Protein AF-A0A257W788-F1 (afdb_monomer_lite)

Foldseek 3Di:
DDQAAEDAQVLVCPVVVCVVVVPRAYEHAEAAQQFADAQDCDCDQVVLGDHLDQPDHPPSHHGQLVRVVVLVVDPSYPYYQYQDQEKDFDPCPPDDPPDGIHRRHCAYPVRHGGPVVLLCCQQVDPDFGWDKDDDPDDDDDPPDDDDDDDMDIRGNDQKDWDADPNRTPDMDGDDRSD

Radius of gyration: 18.51 Å; chains: 1; bounding box: 51×32×55 Å

Structure (mmCIF, N/CA/C/O backbone):
data_AF-A0A257W788-F1
#
_entry.id   AF-A0A257W788-F1
#
loop_
_atom_site.group_PDB
_atom_site.id
_atom_site.type_symbol
_atom_site.label_atom_id
_atom_site.label_alt_id
_atom_site.label_comp_id
_atom_site.label_asym_id
_atom_site.label_entity_id
_atom_site.label_seq_id
_atom_site.pdbx_PDB_ins_code
_atom_site.Cartn_x
_atom_site.Cartn_y
_atom_site.Cartn_z
_atom_site.occupancy
_atom_site.B_iso_or_equiv
_atom_site.auth_seq_id
_atom_site.auth_comp_id
_atom_site.auth_asym_id
_atom_site.auth_atom_id
_atom_site.pdbx_PDB_model_num
ATOM 1 N N . MET A 1 1 ? 24.859 -2.076 -22.526 1.00 72.81 1 MET A N 1
ATOM 2 C CA . MET A 1 1 ? 23.395 -2.015 -22.733 1.00 72.81 1 MET A CA 1
ATOM 3 C C . MET A 1 1 ? 22.733 -2.665 -21.527 1.00 72.81 1 MET A C 1
ATOM 5 O O . MET A 1 1 ? 23.202 -3.721 -21.124 1.00 72.81 1 MET A O 1
ATOM 9 N N . ILE A 1 2 ? 21.730 -2.031 -20.914 1.00 87.19 2 ILE A N 1
ATOM 10 C CA . ILE A 1 2 ? 21.008 -2.609 -19.768 1.00 87.19 2 ILE A CA 1
ATOM 11 C C . ILE A 1 2 ? 19.807 -3.399 -20.318 1.00 87.19 2 ILE A C 1
ATOM 13 O O . ILE A 1 2 ? 19.002 -2.802 -21.035 1.00 87.19 2 ILE A O 1
ATOM 17 N N . PRO A 1 3 ? 19.669 -4.705 -20.019 1.00 94.00 3 PRO A N 1
ATOM 18 C CA . PRO A 1 3 ? 18.635 -5.547 -20.626 1.00 94.00 3 PRO A CA 1
ATOM 19 C C . PRO A 1 3 ? 17.217 -5.219 -20.137 1.00 94.00 3 PRO A C 1
ATOM 21 O O . PRO A 1 3 ? 16.270 -5.355 -20.902 1.00 94.00 3 PRO A O 1
ATOM 24 N N . ILE A 1 4 ? 17.068 -4.760 -18.890 1.00 96.75 4 ILE A N 1
ATOM 25 C CA . ILE A 1 4 ? 15.782 -4.414 -18.268 1.00 96.75 4 ILE A CA 1
ATOM 26 C C . ILE A 1 4 ? 15.904 -3.033 -17.627 1.00 96.75 4 ILE A C 1
ATOM 28 O O . ILE A 1 4 ? 16.853 -2.770 -16.886 1.00 96.75 4 ILE A O 1
ATOM 32 N N . ARG A 1 5 ? 14.950 -2.139 -17.892 1.00 97.50 5 ARG A N 1
ATOM 33 C CA . ARG A 1 5 ? 14.929 -0.807 -17.287 1.00 97.50 5 ARG A CA 1
ATOM 34 C C . ARG A 1 5 ? 14.299 -0.858 -15.894 1.00 97.50 5 ARG A C 1
ATOM 36 O O . ARG A 1 5 ? 13.113 -1.142 -15.760 1.00 97.50 5 ARG A O 1
ATOM 43 N N . GLY A 1 6 ? 15.094 -0.534 -14.876 1.00 97.81 6 GLY A N 1
ATOM 44 C CA . GLY A 1 6 ? 14.626 -0.333 -13.504 1.00 97.81 6 GLY A CA 1
ATOM 45 C C . GLY A 1 6 ? 14.133 1.094 -13.249 1.00 97.81 6 GLY A C 1
ATOM 46 O O . GLY A 1 6 ? 14.738 2.052 -13.736 1.00 97.81 6 GLY A O 1
ATOM 47 N N . PHE A 1 7 ? 13.062 1.230 -12.470 1.00 98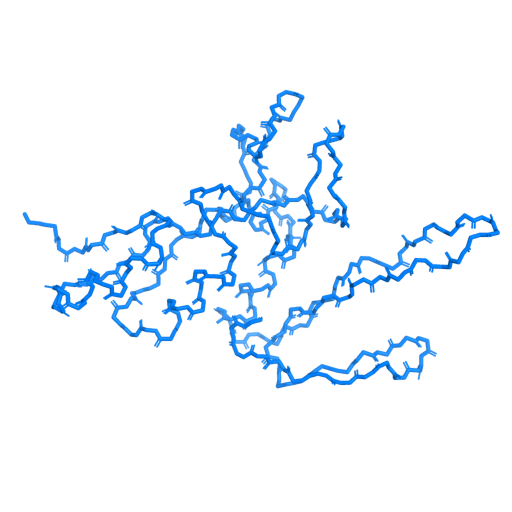.00 7 PHE A N 1
ATOM 48 C CA . PHE A 1 7 ? 12.566 2.501 -11.936 1.00 98.00 7 PHE A CA 1
ATOM 49 C C . PHE A 1 7 ? 12.541 2.437 -10.408 1.00 98.00 7 PHE A C 1
ATOM 51 O O . PHE A 1 7 ? 11.926 1.533 -9.848 1.00 98.00 7 PHE A O 1
ATOM 58 N N . ASN A 1 8 ? 13.148 3.420 -9.740 1.00 98.44 8 ASN A N 1
ATOM 59 C CA . ASN A 1 8 ? 12.968 3.631 -8.300 1.00 98.44 8 ASN A CA 1
ATOM 60 C C . ASN A 1 8 ? 12.034 4.823 -8.121 1.00 98.44 8 ASN A C 1
ATOM 62 O O . ASN A 1 8 ? 12.385 5.934 -8.515 1.00 98.44 8 ASN A O 1
ATOM 66 N N . TYR A 1 9 ? 10.837 4.589 -7.586 1.00 97.56 9 TYR A N 1
ATOM 67 C CA . TYR A 1 9 ? 9.832 5.600 -7.238 1.00 97.56 9 TYR A CA 1
ATOM 68 C C . TYR A 1 9 ? 9.289 6.470 -8.382 1.00 97.56 9 TYR A C 1
ATOM 70 O O . TYR A 1 9 ? 8.501 7.391 -8.182 1.00 97.56 9 TYR A O 1
ATOM 78 N N . ARG A 1 10 ? 9.652 6.159 -9.624 1.00 97.06 10 ARG A N 1
ATOM 79 C CA . ARG A 1 10 ? 9.295 6.931 -10.821 1.00 97.06 10 ARG A CA 1
ATOM 80 C C . ARG A 1 10 ? 8.074 6.366 -11.553 1.00 97.06 10 ARG A C 1
ATOM 82 O O . ARG A 1 10 ? 8.029 6.429 -12.776 1.00 97.06 10 ARG A O 1
ATOM 89 N N . HIS A 1 11 ? 7.088 5.845 -10.820 1.00 96.19 11 HIS A N 1
ATOM 90 C CA . HIS A 1 11 ? 5.863 5.242 -11.369 1.00 96.19 11 HIS A CA 1
ATOM 91 C C . HIS A 1 11 ? 5.162 6.125 -12.422 1.00 96.19 11 HIS A C 1
ATOM 93 O O . HIS A 1 11 ? 4.751 5.622 -13.464 1.00 96.19 11 HIS A O 1
ATOM 99 N N . LEU A 1 12 ? 5.135 7.448 -12.223 1.00 96.50 12 LEU A N 1
ATOM 100 C CA . LEU A 1 12 ? 4.542 8.406 -13.170 1.00 96.50 12 LEU A CA 1
ATOM 101 C C . LEU A 1 12 ? 5.279 8.525 -14.519 1.00 96.50 12 LEU A C 1
ATOM 103 O O . LEU A 1 12 ? 4.691 8.980 -15.490 1.00 96.50 12 LEU A O 1
ATOM 107 N N . PHE A 1 13 ? 6.549 8.118 -14.601 1.00 96.88 13 PHE A N 1
ATOM 108 C CA . PHE A 1 13 ? 7.374 8.234 -15.814 1.00 96.88 13 PHE A CA 1
ATOM 109 C C . PHE A 1 13 ? 7.467 6.924 -16.607 1.00 96.88 13 PHE A C 1
ATOM 111 O O . PHE A 1 13 ? 8.065 6.887 -17.684 1.00 96.88 13 PHE A O 1
ATOM 118 N N . VAL A 1 14 ? 6.910 5.831 -16.078 1.00 97.81 14 VAL A N 1
ATOM 119 C CA . VAL A 1 14 ? 7.026 4.495 -16.678 1.00 97.81 14 VAL A CA 1
ATOM 120 C C . VAL A 1 14 ? 6.325 4.431 -18.040 1.00 97.81 14 VAL A C 1
ATOM 122 O O . VAL A 1 14 ? 6.883 3.876 -18.985 1.00 97.81 14 VAL A O 1
ATOM 125 N N . ALA A 1 15 ? 5.146 5.046 -18.171 1.00 97.62 15 ALA A N 1
ATOM 126 C CA . ALA A 1 15 ? 4.393 5.072 -19.428 1.00 97.62 15 ALA A CA 1
ATOM 127 C C . ALA A 1 15 ? 5.119 5.853 -20.537 1.00 97.62 15 ALA A C 1
ATOM 129 O O . ALA A 1 15 ? 5.252 5.353 -21.654 1.00 97.62 15 ALA A O 1
ATOM 130 N N . ASP A 1 16 ? 5.647 7.039 -20.217 1.00 98.00 16 ASP A N 1
ATOM 131 C CA . ASP A 1 16 ? 6.418 7.848 -21.168 1.00 98.00 16 ASP A CA 1
ATOM 132 C C . ASP A 1 16 ? 7.668 7.109 -21.650 1.00 98.00 16 ASP A C 1
ATOM 134 O O . ASP A 1 16 ? 7.952 7.074 -22.845 1.00 98.00 16 ASP A O 1
ATOM 138 N N . TYR A 1 17 ? 8.384 6.448 -20.737 1.00 97.94 17 TYR A N 1
ATOM 139 C CA . TYR A 1 17 ? 9.552 5.664 -21.116 1.00 97.94 17 TYR A CA 1
ATOM 140 C C . TYR A 1 17 ? 9.194 4.484 -22.019 1.00 97.94 17 TYR A C 1
ATOM 142 O O . TYR A 1 17 ? 9.910 4.236 -22.988 1.00 97.94 17 TYR A O 1
ATOM 150 N N . HIS A 1 18 ? 8.108 3.760 -21.717 1.00 98.00 18 HIS A N 1
ATOM 151 C CA . HIS A 1 18 ? 7.659 2.640 -22.543 1.00 98.00 18 HIS A CA 1
ATOM 152 C C . HIS A 1 18 ? 7.281 3.094 -23.954 1.00 98.00 18 HIS A C 1
ATOM 154 O O . HIS A 1 18 ? 7.669 2.440 -24.916 1.00 98.00 18 HIS A O 1
ATOM 160 N N . ARG A 1 19 ? 6.591 4.233 -24.094 1.00 98.12 19 ARG A N 1
ATOM 161 C CA . ARG A 1 19 ? 6.276 4.820 -25.406 1.00 98.12 19 ARG A CA 1
ATOM 162 C C . ARG A 1 19 ? 7.539 5.021 -26.247 1.00 98.12 19 ARG A C 1
ATOM 164 O O . ARG A 1 19 ? 7.537 4.695 -27.430 1.00 98.12 19 ARG A O 1
ATOM 171 N N . ASP A 1 20 ? 8.601 5.530 -25.631 1.00 98.12 20 ASP A N 1
ATOM 172 C CA . ASP A 1 20 ? 9.847 5.856 -26.328 1.00 98.12 20 ASP A CA 1
ATOM 173 C C . ASP A 1 20 ? 10.759 4.618 -26.513 1.00 98.12 20 ASP A C 1
ATOM 175 O O . ASP A 1 20 ? 11.616 4.598 -27.396 1.00 98.12 20 ASP A O 1
ATOM 179 N N . HIS A 1 21 ? 10.559 3.561 -25.712 1.00 97.25 21 HIS A N 1
ATOM 180 C CA . HIS A 1 21 ? 11.347 2.318 -25.713 1.00 97.25 21 HIS A CA 1
ATOM 181 C C . HIS A 1 21 ? 10.445 1.064 -25.637 1.00 97.25 21 HIS A C 1
A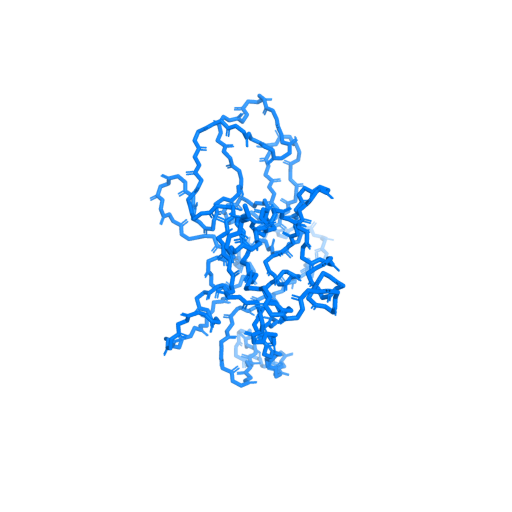TOM 183 O O . HIS A 1 21 ? 10.557 0.272 -24.695 1.00 97.25 21 HIS A O 1
ATOM 189 N N . PRO A 1 22 ? 9.560 0.828 -26.624 1.00 97.12 22 PRO A N 1
ATOM 190 C CA . PRO A 1 22 ? 8.460 -0.138 -26.504 1.00 97.12 22 PRO A CA 1
ATOM 191 C C . PRO A 1 22 ? 8.910 -1.597 -26.388 1.00 97.12 22 PRO A C 1
ATOM 193 O O . PRO A 1 22 ? 8.170 -2.441 -25.889 1.00 97.12 22 PRO A O 1
ATOM 196 N N . THR A 1 23 ? 10.125 -1.914 -26.834 1.00 96.25 23 THR A N 1
ATOM 197 C CA . THR A 1 23 ? 10.671 -3.277 -26.803 1.00 96.25 23 THR A CA 1
ATOM 198 C C . THR A 1 23 ? 11.529 -3.555 -25.574 1.00 96.25 23 THR A C 1
ATOM 200 O O . THR A 1 23 ? 11.975 -4.688 -25.402 1.00 96.25 23 THR A O 1
ATOM 203 N N . GLN A 1 24 ? 11.822 -2.547 -24.746 1.00 96.69 24 GLN A N 1
ATOM 204 C CA . GLN A 1 24 ? 12.648 -2.737 -23.561 1.00 96.69 24 GLN A CA 1
ATOM 205 C C . GLN A 1 24 ? 11.767 -3.108 -22.360 1.00 96.69 24 GLN A C 1
ATOM 207 O O . GLN A 1 24 ? 10.883 -2.330 -22.000 1.00 96.69 24 GLN A O 1
ATOM 212 N N . PRO A 1 25 ? 12.009 -4.253 -21.700 1.00 96.19 25 PRO A N 1
ATOM 213 C CA . PRO A 1 25 ? 11.267 -4.627 -20.503 1.00 96.19 25 PRO A CA 1
ATOM 214 C C . PRO A 1 25 ? 11.493 -3.639 -19.352 1.00 96.19 25 PRO A C 1
ATOM 216 O O . PRO A 1 25 ? 12.606 -3.131 -19.171 1.00 96.19 25 PRO A O 1
ATOM 219 N N . ILE A 1 26 ? 10.450 -3.402 -18.552 1.00 97.88 26 ILE A N 1
ATOM 220 C CA . ILE A 1 26 ? 10.450 -2.441 -17.441 1.00 97.88 26 ILE A CA 1
ATOM 221 C C . ILE A 1 26 ? 10.090 -3.143 -16.132 1.00 97.88 26 ILE A C 1
ATOM 223 O O . ILE A 1 26 ? 9.156 -3.940 -16.086 1.00 97.88 26 ILE A O 1
ATOM 227 N N . ILE A 1 27 ? 10.796 -2.811 -15.052 1.00 98.19 27 ILE A N 1
ATOM 228 C CA . ILE A 1 27 ? 10.485 -3.273 -13.696 1.00 98.19 27 ILE A CA 1
ATOM 229 C C . ILE A 1 27 ? 10.633 -2.133 -12.685 1.00 98.19 27 ILE A C 1
ATOM 231 O O . ILE A 1 27 ? 11.514 -1.279 -12.800 1.00 98.19 27 ILE A O 1
ATOM 235 N N . GLY A 1 28 ? 9.774 -2.122 -11.670 1.00 98.25 28 GLY A N 1
ATOM 236 C CA . GLY A 1 28 ? 9.940 -1.256 -10.512 1.00 98.25 28 GLY A CA 1
ATOM 237 C C . GLY A 1 28 ? 10.982 -1.836 -9.571 1.00 98.25 28 GLY A C 1
ATOM 238 O O . GLY A 1 28 ? 10.678 -2.740 -8.804 1.00 98.25 28 GLY A O 1
ATOM 239 N N . THR A 1 29 ? 12.214 -1.348 -9.629 1.00 98.12 29 THR A N 1
ATOM 240 C CA . THR A 1 29 ? 13.291 -1.816 -8.749 1.00 98.12 29 THR A CA 1
ATOM 241 C C . THR A 1 29 ? 13.116 -1.335 -7.307 1.00 98.12 29 THR A C 1
ATOM 243 O O . THR A 1 29 ? 13.629 -1.982 -6.402 1.00 98.12 29 THR A O 1
ATOM 246 N N . GLU A 1 30 ? 12.349 -0.261 -7.090 1.00 98.44 30 GLU A N 1
ATOM 247 C CA . GLU A 1 30 ? 11.932 0.218 -5.766 1.00 98.44 30 GLU A CA 1
ATOM 248 C C . GLU A 1 30 ? 10.613 1.000 -5.905 1.00 98.44 30 GLU A C 1
ATOM 250 O O . GLU A 1 30 ? 10.535 1.949 -6.688 1.00 98.44 30 GLU A O 1
ATOM 255 N N . MET A 1 31 ? 9.555 0.581 -5.212 1.00 98.31 31 MET A N 1
ATOM 256 C CA . MET A 1 31 ? 8.199 1.132 -5.340 1.00 98.31 31 MET A CA 1
ATOM 257 C C . MET A 1 31 ? 7.524 1.301 -3.974 1.00 98.31 31 MET A C 1
ATOM 259 O O . MET A 1 31 ? 7.966 0.738 -2.973 1.00 98.31 31 MET A O 1
ATOM 263 N N . GLY A 1 32 ? 6.444 2.080 -3.910 1.00 96.88 32 GLY A N 1
ATOM 264 C CA . GLY A 1 32 ? 5.785 2.384 -2.640 1.00 96.88 32 GLY A CA 1
ATOM 265 C C . GLY A 1 32 ? 6.630 3.335 -1.796 1.00 96.88 32 GLY A C 1
ATOM 266 O O . GLY A 1 32 ? 6.820 4.478 -2.198 1.00 96.88 32 GLY A O 1
ATOM 267 N N . SER A 1 33 ? 7.169 2.863 -0.664 1.00 96.81 33 SER A N 1
ATOM 268 C CA . SER A 1 33 ? 7.668 3.693 0.449 1.00 96.81 33 SER A CA 1
ATOM 269 C C . SER A 1 33 ? 6.555 4.361 1.264 1.00 96.81 33 SER A C 1
ATOM 271 O O . SER A 1 33 ? 6.761 5.421 1.855 1.00 96.81 33 SER A O 1
ATOM 273 N N . THR A 1 34 ? 5.370 3.743 1.341 1.00 97.69 34 THR A N 1
ATOM 274 C CA . THR A 1 34 ? 4.354 4.152 2.321 1.00 97.69 34 THR A CA 1
ATOM 275 C C . THR A 1 34 ? 4.954 4.054 3.724 1.00 97.69 34 THR A C 1
ATOM 277 O O . THR A 1 34 ? 5.509 3.023 4.094 1.00 97.69 34 THR A O 1
ATOM 280 N N . VAL A 1 35 ? 4.824 5.110 4.522 1.00 98.25 35 VAL A N 1
ATOM 281 C CA . VAL A 1 35 ? 5.309 5.156 5.905 1.00 98.25 35 VAL A CA 1
ATOM 282 C C . VAL A 1 35 ? 4.135 5.086 6.877 1.00 98.25 35 VAL A C 1
ATOM 284 O O . VAL A 1 35 ? 3.209 5.888 6.813 1.00 98.25 35 VAL A O 1
ATOM 287 N N . SER A 1 36 ? 4.156 4.118 7.787 1.00 97.94 36 SER A N 1
ATOM 288 C CA . SER A 1 36 ? 3.051 3.849 8.714 1.00 97.94 36 SER A CA 1
ATOM 289 C C . SER A 1 36 ? 3.542 3.253 10.031 1.00 97.94 36 SER A C 1
ATOM 291 O O . SER A 1 36 ? 4.582 2.590 10.086 1.00 97.94 36 SER A O 1
ATOM 293 N N . THR A 1 37 ? 2.771 3.451 11.099 1.00 98.12 37 THR A N 1
ATOM 294 C CA . THR A 1 37 ? 2.990 2.799 12.394 1.00 98.12 37 THR A CA 1
ATOM 295 C C . THR A 1 37 ? 1.814 1.879 12.697 1.00 98.12 37 THR A C 1
ATOM 297 O O . THR A 1 37 ? 0.673 2.322 12.663 1.00 98.12 37 THR A O 1
ATOM 300 N N . ARG A 1 38 ? 2.083 0.606 13.010 1.00 98.12 38 ARG A N 1
ATOM 301 C CA . ARG A 1 38 ? 1.034 -0.405 13.207 1.00 98.12 38 ARG A CA 1
ATOM 302 C C . ARG A 1 38 ? 0.018 0.021 14.273 1.00 98.12 38 ARG A C 1
ATOM 304 O O . ARG A 1 38 ? 0.394 0.218 15.425 1.00 98.12 38 ARG A O 1
ATOM 311 N N . GLY A 1 39 ? -1.263 0.041 13.915 1.00 97.06 39 GLY A N 1
ATOM 312 C CA . GLY A 1 39 ? -2.377 0.297 14.831 1.00 97.06 39 GLY A CA 1
ATOM 313 C C . GLY A 1 39 ? -2.588 1.762 15.219 1.00 97.06 39 GLY A C 1
ATOM 314 O O . GLY A 1 39 ? -3.441 2.032 16.062 1.00 97.06 39 GLY A O 1
ATOM 315 N N . GLU A 1 40 ? -1.855 2.694 14.611 1.00 96.75 40 GLU A N 1
ATOM 316 C CA . GLU A 1 40 ? -1.982 4.127 14.870 1.00 96.75 40 GLU A CA 1
ATOM 317 C C . GLU A 1 40 ? -2.827 4.786 13.778 1.00 96.75 40 GLU A C 1
ATOM 319 O O . GLU A 1 40 ? -2.519 4.685 12.599 1.00 96.75 40 GLU A O 1
ATOM 324 N N . TYR A 1 41 ? -3.892 5.497 14.144 1.00 94.69 41 TYR A N 1
ATOM 325 C CA . TYR A 1 41 ? -4.828 6.111 13.180 1.00 94.69 41 TYR A CA 1
ATOM 326 C C . TYR A 1 41 ? -4.897 7.632 13.332 1.00 94.69 41 TYR A C 1
ATOM 328 O O . TYR A 1 41 ? -5.900 8.285 13.059 1.00 94.69 41 TYR A O 1
ATOM 336 N N . ALA A 1 42 ? -3.796 8.201 13.813 1.00 92.12 42 ALA A N 1
ATOM 337 C CA . ALA A 1 42 ? -3.548 9.626 13.871 1.00 92.12 42 ALA A CA 1
ATOM 338 C C . ALA A 1 42 ? -2.044 9.861 13.732 1.00 92.12 42 ALA A C 1
ATOM 340 O O . ALA A 1 42 ? -1.225 9.070 14.200 1.00 92.12 42 ALA A O 1
ATOM 341 N N . LYS A 1 43 ? -1.669 10.971 13.096 1.00 93.44 43 LYS A N 1
ATOM 342 C CA . LYS A 1 43 ? -0.273 11.401 13.076 1.00 93.44 43 LYS A CA 1
ATOM 343 C C . LYS A 1 43 ? 0.067 12.039 14.422 1.00 93.44 43 LYS A C 1
ATOM 345 O O . LYS A 1 43 ? -0.478 13.090 14.753 1.00 93.44 43 LYS A O 1
ATOM 350 N N . ASP A 1 44 ? 1.000 11.442 15.153 1.00 94.50 44 ASP A N 1
ATOM 351 C CA . ASP A 1 44 ? 1.531 11.978 16.407 1.00 94.50 44 ASP A CA 1
ATOM 352 C C . ASP A 1 44 ? 3.017 12.296 16.223 1.00 94.50 44 ASP A C 1
ATOM 354 O O . ASP A 1 44 ? 3.875 11.415 16.229 1.00 94.50 44 ASP A O 1
ATOM 358 N N . THR A 1 45 ? 3.343 13.575 16.048 1.00 93.19 45 THR A N 1
ATOM 359 C CA . THR A 1 45 ? 4.730 14.021 15.850 1.00 93.19 45 THR A CA 1
ATOM 360 C C . THR A 1 45 ? 5.545 14.070 17.139 1.00 93.19 45 THR A C 1
ATOM 362 O O . THR A 1 45 ? 6.754 14.254 17.072 1.00 93.19 45 THR A O 1
ATOM 365 N N . ILE A 1 46 ? 4.911 13.945 18.308 1.00 93.31 46 ILE A N 1
ATOM 366 C CA . ILE A 1 46 ? 5.602 13.900 19.602 1.00 93.31 46 ILE A CA 1
ATOM 367 C C . ILE A 1 46 ? 6.071 12.468 19.862 1.00 93.31 46 ILE A C 1
ATOM 369 O O . ILE A 1 46 ? 7.219 12.246 20.243 1.00 93.31 46 ILE A O 1
ATOM 373 N N . ARG A 1 47 ? 5.194 11.488 19.618 1.00 93.75 47 ARG A N 1
ATOM 374 C CA . ARG A 1 47 ? 5.504 10.054 19.748 1.00 93.75 47 ARG A CA 1
ATOM 375 C C . ARG A 1 47 ? 6.144 9.448 18.504 1.00 93.75 47 ARG A C 1
ATOM 377 O O . ARG A 1 47 ? 6.665 8.340 18.578 1.00 93.75 47 ARG A O 1
ATOM 384 N N . ASN A 1 48 ? 6.178 10.196 17.402 1.00 95.75 48 ASN A N 1
ATOM 385 C CA . ASN A 1 48 ? 6.678 9.766 16.097 1.00 95.75 48 ASN A CA 1
ATOM 386 C C . ASN A 1 48 ? 5.867 8.606 15.504 1.00 95.75 48 ASN A C 1
ATOM 388 O O . ASN A 1 48 ? 6.443 7.628 15.022 1.00 95.75 48 ASN A O 1
ATOM 392 N N . TYR A 1 49 ? 4.540 8.728 15.543 1.00 96.12 49 TYR A N 1
ATOM 393 C CA . TYR A 1 49 ? 3.606 7.788 14.934 1.00 96.12 49 TYR A CA 1
ATOM 394 C C . TYR A 1 49 ? 2.968 8.362 13.676 1.00 96.12 49 TYR A C 1
ATOM 396 O O . TYR A 1 49 ? 2.687 9.562 13.567 1.00 96.12 49 TYR A O 1
ATOM 404 N N . LEU A 1 50 ? 2.751 7.475 12.713 1.00 96.75 50 LEU A N 1
ATOM 405 C CA . LEU A 1 50 ? 2.097 7.762 11.445 1.00 96.75 50 LEU A CA 1
ATOM 406 C C . LEU A 1 50 ? 0.844 6.927 11.312 1.00 96.75 50 LEU A C 1
ATOM 408 O O . LEU A 1 50 ? 0.771 5.812 11.818 1.00 96.75 50 LEU A O 1
ATOM 412 N N . HIS A 1 51 ? -0.092 7.465 10.541 1.00 96.38 51 HIS A N 1
ATOM 413 C CA . HIS A 1 51 ? -1.332 6.785 10.232 1.00 96.38 51 HIS A CA 1
ATOM 414 C C . HIS A 1 51 ? -1.065 5.444 9.531 1.00 96.38 51 HIS A C 1
ATOM 416 O O . HIS A 1 51 ? -0.382 5.403 8.509 1.00 96.38 51 HIS A O 1
ATOM 422 N N . ASP A 1 52 ? -1.667 4.376 10.040 1.00 97.12 52 ASP A N 1
ATOM 423 C CA . ASP A 1 52 ? -1.663 3.018 9.503 1.00 97.12 52 ASP A CA 1
ATOM 424 C C . ASP A 1 52 ? -2.679 2.866 8.370 1.00 97.12 52 ASP A C 1
ATOM 426 O O . ASP A 1 52 ? -3.350 1.861 8.253 1.00 97.12 52 ASP A O 1
ATOM 430 N N . HIS A 1 53 ? -2.884 3.894 7.554 1.00 96.31 53 HIS A N 1
ATOM 431 C CA . HIS A 1 53 ? -3.603 3.768 6.285 1.00 96.31 53 HIS A CA 1
ATOM 432 C C . HIS A 1 53 ? -2.641 4.195 5.178 1.00 96.31 53 HIS A C 1
ATOM 434 O O . HIS A 1 53 ? -1.630 4.850 5.451 1.00 96.31 53 HIS A O 1
ATOM 440 N N . ASP A 1 54 ? -2.952 3.845 3.933 1.00 97.00 54 ASP A N 1
ATOM 441 C CA . ASP A 1 54 ? -2.121 4.158 2.768 1.00 97.00 54 ASP A CA 1
ATOM 442 C C . ASP A 1 54 ? -2.223 5.647 2.372 1.00 97.00 54 ASP A C 1
ATOM 444 O O . ASP A 1 54 ? -2.727 6.020 1.320 1.00 97.00 54 ASP A O 1
ATOM 448 N N . LEU A 1 55 ? -1.797 6.521 3.288 1.00 95.94 55 LEU A N 1
ATOM 449 C CA . LEU A 1 55 ? -1.980 7.975 3.238 1.00 95.94 55 LEU A CA 1
ATOM 450 C C . LEU A 1 55 ? -0.663 8.749 3.264 1.00 95.94 55 LEU A C 1
ATOM 452 O O . LEU A 1 55 ? -0.626 9.919 2.890 1.00 95.94 55 LEU A O 1
ATOM 456 N N . ASN A 1 56 ? 0.412 8.132 3.753 1.00 95.69 56 ASN A N 1
ATOM 457 C CA . ASN A 1 56 ? 1.677 8.815 3.977 1.00 95.69 56 ASN A CA 1
ATOM 458 C C . ASN A 1 56 ? 2.771 8.147 3.157 1.00 95.69 56 ASN A C 1
ATOM 460 O O . ASN A 1 56 ? 3.043 6.965 3.331 1.00 95.69 56 ASN A O 1
ATOM 464 N N . ALA A 1 57 ? 3.454 8.928 2.334 1.00 96.94 57 ALA A N 1
ATOM 465 C CA . ALA A 1 57 ? 4.684 8.529 1.671 1.00 96.94 57 ALA A CA 1
ATOM 466 C C . ALA A 1 57 ? 5.650 9.725 1.658 1.00 96.94 57 ALA A C 1
ATOM 468 O O . ALA A 1 57 ? 5.204 10.879 1.677 1.00 96.94 57 ALA A O 1
ATOM 469 N N . PRO A 1 58 ? 6.972 9.498 1.649 1.00 96.94 58 PRO A N 1
ATOM 470 C CA . PRO A 1 58 ? 7.938 10.555 1.402 1.00 96.94 58 PRO A CA 1
ATOM 471 C C . PRO A 1 58 ? 7.721 11.234 0.046 1.00 96.94 58 PRO A C 1
ATOM 473 O O . PRO A 1 58 ? 7.189 10.638 -0.886 1.00 96.94 58 PRO A O 1
ATOM 476 N N . TRP A 1 59 ? 8.208 12.468 -0.096 1.00 96.06 59 TRP A N 1
ATOM 477 C CA . TRP A 1 59 ? 7.995 13.286 -1.300 1.00 96.06 59 TRP A CA 1
ATOM 478 C C . TRP A 1 59 ? 8.545 12.668 -2.596 1.00 96.06 59 TRP A C 1
ATOM 480 O O . TRP A 1 59 ? 8.109 13.038 -3.682 1.00 96.06 59 TRP A O 1
ATOM 490 N N . TRP A 1 60 ? 9.523 11.765 -2.494 1.00 96.38 60 TRP A N 1
ATOM 491 C CA . TRP A 1 60 ? 10.109 11.076 -3.644 1.00 96.38 60 TRP A CA 1
ATOM 492 C C . TRP A 1 60 ? 9.347 9.817 -4.044 1.00 96.38 60 TRP A C 1
ATOM 494 O O . TRP A 1 60 ? 9.669 9.251 -5.082 1.00 96.38 60 TRP A O 1
ATOM 504 N N . ALA A 1 61 ? 8.405 9.370 -3.216 1.00 97.25 61 ALA A N 1
ATOM 505 C CA . ALA A 1 61 ? 7.821 8.043 -3.246 1.00 97.25 61 ALA A CA 1
ATOM 506 C C . ALA A 1 61 ? 6.305 8.097 -3.497 1.00 97.25 61 ALA A C 1
ATOM 508 O O . ALA A 1 61 ? 5.787 9.090 -4.013 1.00 97.25 61 ALA A O 1
ATOM 509 N N . SER A 1 62 ? 5.585 7.021 -3.187 1.00 97.81 62 SER A N 1
ATOM 510 C CA . SER A 1 62 ? 4.144 6.932 -3.421 1.00 97.81 62 SER A CA 1
ATOM 511 C C . SER A 1 62 ? 3.443 6.074 -2.375 1.00 97.81 62 SER A C 1
ATOM 513 O O . SER A 1 62 ? 4.067 5.270 -1.686 1.00 97.81 62 SER A O 1
ATOM 515 N N . THR A 1 63 ? 2.123 6.205 -2.303 1.00 98.25 63 THR A N 1
ATOM 516 C CA . THR A 1 63 ? 1.277 5.225 -1.616 1.00 98.25 63 THR A CA 1
ATOM 517 C C . THR A 1 63 ? 1.313 3.886 -2.368 1.00 98.25 63 THR A C 1
ATOM 519 O O . THR A 1 63 ? 1.768 3.829 -3.521 1.00 98.25 63 THR A O 1
ATOM 522 N N . ALA A 1 64 ? 0.879 2.801 -1.727 1.00 97.88 64 ALA A N 1
ATOM 523 C CA . ALA A 1 64 ? 0.783 1.481 -2.340 1.00 97.88 64 ALA A CA 1
ATOM 524 C C . ALA A 1 64 ? -0.182 1.496 -3.524 1.00 97.88 64 ALA A C 1
ATOM 526 O O . ALA A 1 64 ? 0.181 1.033 -4.607 1.00 97.88 64 ALA A O 1
ATOM 527 N N . GLU A 1 65 ? -1.355 2.108 -3.353 1.00 97.69 65 GLU A N 1
ATOM 528 C CA . GLU A 1 65 ? -2.356 2.204 -4.415 1.00 97.69 65 GLU A CA 1
ATOM 529 C C . GLU A 1 65 ? -1.832 2.965 -5.635 1.00 97.69 65 GLU A C 1
ATOM 531 O O . GLU A 1 65 ? -1.988 2.518 -6.774 1.00 97.69 65 GLU A O 1
ATOM 536 N N . ALA A 1 66 ? -1.132 4.079 -5.405 1.00 97.75 66 ALA A N 1
ATOM 537 C CA . ALA A 1 66 ? -0.685 4.966 -6.474 1.00 97.75 66 ALA A CA 1
ATOM 538 C C . ALA A 1 66 ? 0.304 4.310 -7.451 1.00 97.75 66 ALA A C 1
ATOM 540 O O . ALA A 1 66 ? 0.253 4.598 -8.648 1.00 97.75 66 ALA A O 1
ATOM 541 N N . TRP A 1 67 ? 1.201 3.434 -6.979 1.00 97.88 67 TRP A N 1
ATOM 542 C CA . TRP A 1 67 ? 2.123 2.727 -7.877 1.00 97.88 67 TRP A CA 1
ATOM 543 C C . TRP A 1 67 ? 1.552 1.400 -8.377 1.00 97.88 67 TRP A C 1
ATOM 545 O O . TRP A 1 67 ? 1.816 1.028 -9.522 1.00 97.88 67 TRP A O 1
ATOM 555 N N . TRP A 1 68 ? 0.797 0.679 -7.538 1.00 98.06 68 TRP A N 1
ATOM 556 C CA . TRP A 1 68 ? 0.329 -0.659 -7.882 1.00 98.06 68 TRP A CA 1
ATOM 557 C C . TRP A 1 68 ? -0.727 -0.611 -8.974 1.00 98.06 68 TRP A C 1
ATOM 559 O O . TRP A 1 68 ? -0.645 -1.381 -9.926 1.00 98.06 68 TRP A O 1
ATOM 569 N N . LYS A 1 69 ? -1.677 0.322 -8.889 1.00 96.88 69 LYS A N 1
ATOM 570 C CA . LYS A 1 69 ? -2.761 0.443 -9.864 1.00 96.88 69 LYS A CA 1
ATOM 571 C C . LYS A 1 69 ? -2.264 0.546 -11.315 1.00 96.88 69 LYS A C 1
ATOM 573 O O . LYS A 1 69 ? -2.626 -0.324 -12.109 1.00 96.88 69 LYS A O 1
ATOM 578 N N . PRO A 1 70 ? -1.372 1.491 -11.682 1.00 96.44 70 PRO A N 1
ATOM 579 C CA . PRO A 1 70 ? -0.827 1.521 -13.036 1.00 96.44 70 PRO A CA 1
ATOM 580 C C . PRO A 1 70 ? 0.064 0.310 -13.347 1.00 96.44 70 PRO A C 1
ATOM 582 O O . PRO A 1 70 ? 0.054 -0.155 -14.484 1.00 96.44 70 PRO A O 1
ATOM 585 N N . ALA A 1 71 ? 0.817 -0.235 -12.387 1.00 97.44 71 ALA A N 1
ATOM 586 C CA . ALA A 1 71 ? 1.638 -1.423 -12.636 1.00 97.44 71 ALA A CA 1
ATOM 587 C C . ALA A 1 71 ? 0.785 -2.664 -12.966 1.00 97.44 71 ALA A C 1
ATOM 589 O O . ALA A 1 71 ? 1.124 -3.419 -13.872 1.00 97.44 71 ALA A O 1
ATOM 590 N N . ALA A 1 72 ? -0.341 -2.847 -12.276 1.00 96.75 72 ALA A N 1
ATOM 591 C CA . ALA A 1 72 ? -1.256 -3.970 -12.459 1.00 96.75 72 ALA A CA 1
ATOM 592 C C . ALA A 1 72 ? -2.027 -3.909 -13.787 1.00 96.75 72 ALA A C 1
ATOM 594 O O . ALA A 1 72 ? -2.354 -4.944 -14.366 1.00 96.75 72 ALA A O 1
ATOM 595 N N . GLU A 1 73 ? -2.335 -2.705 -14.268 1.00 95.50 73 GLU A N 1
ATOM 596 C CA . GLU A 1 73 ? -3.085 -2.491 -15.511 1.00 95.50 73 GLU A CA 1
ATOM 597 C C . GLU A 1 73 ? -2.204 -2.616 -16.768 1.00 95.50 73 GLU A C 1
ATOM 599 O O . GLU A 1 73 ? -2.690 -2.977 -17.843 1.00 95.50 73 GLU A O 1
ATOM 604 N N . ASN A 1 74 ? -0.899 -2.353 -16.652 1.00 96.50 74 ASN A N 1
ATOM 605 C CA . ASN A 1 74 ? 0.003 -2.232 -17.794 1.00 96.50 74 ASN A CA 1
ATOM 606 C C . ASN A 1 74 ? 0.918 -3.453 -17.968 1.00 96.50 74 ASN A C 1
ATOM 608 O O . ASN A 1 74 ? 1.948 -3.578 -17.313 1.00 96.50 74 ASN A O 1
ATOM 612 N N . LYS A 1 75 ? 0.618 -4.307 -18.958 1.00 96.12 75 LYS A N 1
ATOM 613 C CA . LYS A 1 75 ? 1.374 -5.549 -19.253 1.00 96.12 75 LYS A CA 1
ATOM 614 C C . LYS A 1 75 ? 2.860 -5.353 -19.582 1.00 96.12 75 LYS A C 1
ATOM 616 O O . LYS A 1 75 ? 3.628 -6.306 -19.492 1.00 96.12 75 LYS A O 1
ATOM 621 N N . TYR A 1 76 ? 3.262 -4.154 -20.007 1.00 96.25 76 TYR A N 1
ATOM 622 C CA . TYR A 1 76 ? 4.664 -3.836 -20.295 1.00 96.25 76 TYR A CA 1
ATOM 623 C C . TYR A 1 76 ? 5.501 -3.605 -19.027 1.00 96.25 76 TYR A C 1
ATOM 625 O O . TYR A 1 76 ? 6.732 -3.576 -19.092 1.00 96.25 76 TYR A O 1
ATOM 633 N N . TRP A 1 77 ? 4.848 -3.428 -17.878 1.00 97.81 77 TRP A N 1
ATOM 634 C CA . TRP A 1 77 ? 5.490 -3.253 -16.589 1.00 97.81 77 TRP A CA 1
ATOM 635 C C . TRP A 1 77 ? 5.439 -4.578 -15.827 1.00 97.81 77 TRP A C 1
ATOM 637 O O . TRP A 1 77 ? 4.386 -5.044 -15.411 1.00 97.81 77 TRP A O 1
ATOM 647 N N . LEU A 1 78 ? 6.603 -5.187 -15.610 1.00 97.38 78 LEU A N 1
ATOM 648 C CA . LEU A 1 78 ? 6.752 -6.514 -15.002 1.00 97.38 78 LEU A CA 1
ATOM 649 C C . LEU A 1 78 ? 6.435 -6.571 -13.489 1.00 97.38 78 LEU A C 1
ATOM 651 O O . LEU A 1 78 ? 6.757 -7.561 -12.837 1.00 97.38 78 LEU A O 1
ATOM 655 N N . GLY A 1 79 ? 5.851 -5.518 -12.910 1.00 96.81 79 GLY A N 1
ATOM 656 C CA . GLY A 1 79 ? 5.643 -5.359 -11.467 1.00 96.81 79 GLY A CA 1
ATOM 657 C C . GLY A 1 79 ? 6.770 -4.590 -10.770 1.00 96.81 79 GLY A C 1
ATOM 658 O O . GLY A 1 79 ? 7.487 -3.798 -11.393 1.00 96.81 79 GLY A O 1
ATOM 659 N N . GLY A 1 80 ? 6.935 -4.787 -9.461 1.00 97.50 80 GLY A N 1
ATOM 660 C CA . GLY A 1 80 ? 7.994 -4.113 -8.715 1.00 97.50 80 GLY A CA 1
ATOM 661 C C . GLY A 1 80 ? 8.248 -4.636 -7.305 1.00 97.50 80 GLY A C 1
ATOM 662 O O . GLY A 1 80 ? 7.497 -5.453 -6.781 1.00 97.50 80 GLY A O 1
ATOM 663 N N . PHE A 1 81 ? 9.329 -4.142 -6.707 1.00 98.56 81 PHE A N 1
ATOM 664 C CA . PHE A 1 81 ? 9.756 -4.449 -5.346 1.00 98.56 81 PHE A CA 1
ATOM 665 C C . PHE A 1 81 ? 9.392 -3.294 -4.421 1.00 98.56 81 PHE A C 1
ATOM 667 O O . PHE A 1 81 ? 9.850 -2.168 -4.614 1.00 98.56 81 PHE A O 1
ATOM 674 N N . ILE A 1 82 ? 8.557 -3.566 -3.421 1.00 98.44 82 ILE A N 1
ATOM 675 C CA . ILE A 1 82 ? 8.142 -2.541 -2.465 1.00 98.44 82 ILE A CA 1
ATOM 676 C C . ILE A 1 82 ? 9.259 -2.217 -1.477 1.00 98.44 82 ILE A C 1
ATOM 678 O O . ILE A 1 82 ? 9.956 -3.113 -0.997 1.00 98.44 82 ILE A O 1
ATOM 682 N N . TRP A 1 83 ? 9.377 -0.941 -1.131 1.00 98.56 83 TRP A N 1
ATOM 683 C CA . TRP A 1 83 ? 10.151 -0.473 0.010 1.00 98.56 83 TRP A CA 1
ATOM 684 C C . TRP A 1 83 ? 9.197 -0.264 1.199 1.00 98.56 83 TRP A C 1
ATOM 686 O O . TRP A 1 83 ? 8.413 0.678 1.178 1.00 98.56 83 TRP A O 1
ATOM 696 N N . THR A 1 84 ? 9.140 -1.142 2.201 1.00 98.62 84 THR A N 1
ATOM 697 C CA . THR A 1 84 ? 9.813 -2.452 2.317 1.00 98.62 84 THR A CA 1
ATOM 698 C C . THR A 1 84 ? 8.832 -3.554 2.723 1.00 98.62 84 THR A C 1
ATOM 700 O O . THR A 1 84 ? 7.690 -3.308 3.108 1.00 98.62 84 THR A O 1
ATOM 703 N N . GLY A 1 85 ? 9.276 -4.812 2.652 1.00 98.25 85 GLY A N 1
ATOM 704 C CA . GLY A 1 85 ? 8.508 -5.943 3.182 1.00 98.25 85 GLY A CA 1
ATOM 705 C C . GLY A 1 85 ? 8.366 -5.893 4.710 1.00 98.25 85 GLY A C 1
ATOM 706 O O . GLY A 1 85 ? 7.263 -5.949 5.245 1.00 98.25 85 GLY A O 1
ATOM 707 N N . PHE A 1 86 ? 9.489 -5.744 5.409 1.00 98.62 86 PHE A N 1
ATOM 708 C CA . PHE A 1 86 ? 9.549 -5.591 6.863 1.00 98.62 86 PHE A CA 1
ATOM 709 C C . PHE A 1 86 ? 10.160 -4.244 7.212 1.00 98.62 86 PHE A C 1
ATOM 711 O O . PHE A 1 86 ? 11.029 -3.746 6.487 1.00 98.62 86 PHE A O 1
ATOM 718 N N . ASP A 1 87 ? 9.758 -3.692 8.351 1.00 98.69 87 ASP A N 1
ATOM 719 C CA . ASP A 1 87 ? 10.542 -2.643 8.976 1.00 98.69 87 ASP A CA 1
ATOM 720 C C . ASP A 1 87 ? 11.932 -3.166 9.356 1.00 98.69 87 ASP A C 1
ATOM 722 O O . ASP A 1 87 ? 12.136 -4.343 9.665 1.00 98.69 87 ASP A O 1
ATOM 726 N N . TYR A 1 88 ? 12.895 -2.257 9.359 1.00 98.56 88 TYR A N 1
ATOM 727 C CA . TYR A 1 88 ? 14.287 -2.502 9.697 1.00 98.56 88 TYR A CA 1
ATOM 728 C C . TYR A 1 88 ? 14.799 -1.424 10.657 1.00 98.56 88 TYR A C 1
ATOM 730 O O . TYR A 1 88 ? 14.139 -0.420 10.925 1.00 98.56 88 TYR A O 1
ATOM 738 N N . ARG A 1 89 ? 15.985 -1.645 11.229 1.00 97.69 89 ARG A N 1
ATOM 739 C CA . ARG A 1 89 ? 16.645 -0.653 12.089 1.00 97.69 89 ARG A CA 1
ATOM 740 C C . ARG A 1 89 ? 17.261 0.464 11.250 1.00 97.69 89 ARG A C 1
ATOM 742 O O . ARG A 1 89 ? 17.905 0.194 10.243 1.00 97.69 89 ARG A O 1
ATOM 749 N N . GLY A 1 90 ? 17.181 1.694 11.741 1.00 96.94 90 GLY A N 1
ATOM 750 C CA . GLY A 1 90 ? 17.652 2.892 11.054 1.00 96.94 90 GLY A CA 1
ATOM 751 C C . GLY A 1 90 ? 16.599 3.484 10.121 1.00 96.94 90 GLY A C 1
ATOM 752 O O . GLY A 1 90 ? 15.448 3.069 10.132 1.00 96.94 90 GLY A O 1
ATOM 753 N N . GLU A 1 91 ? 17.010 4.509 9.371 1.00 97.94 91 GLU A N 1
ATOM 754 C CA . GLU A 1 91 ? 16.171 5.241 8.411 1.00 97.94 91 GLU A CA 1
ATOM 755 C C . GLU A 1 91 ? 14.730 5.522 8.896 1.00 97.94 91 GLU A C 1
ATOM 757 O O . GLU A 1 91 ? 13.757 5.146 8.240 1.00 97.94 91 GLU A O 1
ATOM 762 N N . PRO A 1 92 ? 14.558 6.196 10.049 1.00 97.25 92 PRO A N 1
ATOM 763 C CA . PRO A 1 92 ? 13.252 6.392 10.675 1.00 97.25 92 PRO A CA 1
ATOM 764 C C . PRO A 1 92 ? 12.400 7.464 9.978 1.00 97.25 92 PRO A C 1
ATOM 766 O O . PRO A 1 92 ? 11.638 8.173 10.634 1.00 97.25 92 PRO A O 1
ATOM 769 N N . THR A 1 93 ? 12.539 7.618 8.659 1.00 97.81 93 THR A N 1
ATOM 770 C CA . THR A 1 93 ? 11.817 8.592 7.838 1.00 97.81 93 THR A CA 1
ATOM 771 C C . THR A 1 93 ? 10.316 8.507 8.124 1.00 97.81 93 THR A C 1
ATOM 773 O O . THR A 1 93 ? 9.755 7.411 8.123 1.00 97.81 93 THR A O 1
ATOM 776 N N . PRO A 1 94 ? 9.641 9.645 8.367 1.00 96.62 94 PRO A N 1
ATOM 777 C CA . PRO A 1 94 ? 10.111 11.030 8.252 1.00 96.62 94 PRO A CA 1
ATOM 778 C C . PRO A 1 94 ? 10.716 11.602 9.545 1.00 96.62 94 PRO A C 1
ATOM 780 O O . PRO A 1 94 ? 11.051 12.785 9.602 1.00 96.62 94 PRO A O 1
ATOM 783 N N . PHE A 1 95 ? 10.812 10.799 10.597 1.00 96.56 95 PHE A N 1
ATOM 784 C CA . PHE A 1 95 ? 11.270 11.223 11.909 1.00 96.56 95 PHE A CA 1
ATOM 785 C C . PHE A 1 95 ? 12.782 11.048 12.080 1.00 96.56 95 PHE A C 1
ATOM 787 O O . PHE A 1 95 ? 13.524 10.691 11.164 1.00 96.56 95 PHE A O 1
ATOM 794 N N . ARG A 1 96 ? 13.253 11.375 13.283 1.00 94.50 96 ARG A N 1
ATOM 795 C CA . ARG A 1 96 ? 14.634 11.207 13.744 1.00 94.50 96 ARG A CA 1
ATOM 796 C C . ARG A 1 96 ? 14.596 10.644 15.167 1.00 94.50 96 ARG A C 1
ATOM 798 O O . ARG A 1 96 ? 13.563 10.132 15.598 1.00 94.50 96 ARG A O 1
ATOM 805 N N . TRP A 1 97 ? 15.701 10.762 15.902 1.00 93.12 97 TRP A N 1
ATOM 806 C CA . TRP A 1 97 ? 15.744 10.476 17.337 1.00 93.12 97 TRP A CA 1
ATOM 807 C C . TRP A 1 97 ? 14.503 11.036 18.067 1.00 93.12 97 TRP A C 1
ATOM 809 O O . TRP A 1 97 ? 14.151 12.192 17.822 1.00 93.12 97 TRP A O 1
ATOM 819 N N . PRO A 1 98 ? 13.838 10.269 18.952 1.00 92.88 98 PRO A N 1
ATOM 820 C CA . PRO A 1 98 ? 14.225 8.964 19.509 1.00 92.88 98 PRO A CA 1
ATOM 821 C C . PRO A 1 98 ? 13.859 7.739 18.657 1.00 92.88 98 PRO A C 1
ATOM 823 O O . PRO A 1 98 ? 14.047 6.612 19.108 1.00 92.88 98 PRO A O 1
ATOM 826 N N . ASN A 1 99 ? 13.326 7.920 17.449 1.00 95.00 99 ASN A N 1
ATOM 827 C CA . ASN A 1 99 ? 12.930 6.800 16.607 1.00 95.00 99 ASN A CA 1
ATOM 828 C C . ASN A 1 99 ? 14.162 6.158 15.946 1.00 95.00 99 ASN A C 1
ATOM 830 O O . ASN A 1 99 ? 15.007 6.857 15.384 1.00 95.00 99 ASN A O 1
ATOM 834 N N . ILE A 1 100 ? 14.281 4.834 16.056 1.00 96.12 100 ILE A N 1
ATOM 835 C CA . ILE A 1 100 ? 15.464 4.070 15.621 1.00 96.12 100 ILE A CA 1
ATOM 836 C C . ILE A 1 100 ? 15.138 2.976 14.604 1.00 96.12 100 ILE A C 1
ATOM 838 O O . ILE A 1 100 ? 16.045 2.258 14.193 1.00 96.12 100 ILE A O 1
ATOM 842 N N . ASN A 1 101 ? 13.871 2.834 14.216 1.00 97.31 101 ASN A N 1
ATOM 843 C CA . ASN A 1 101 ? 13.413 1.883 13.209 1.00 97.31 101 ASN A CA 1
ATOM 844 C C . ASN A 1 101 ? 12.720 2.631 12.071 1.00 97.31 101 ASN A C 1
ATOM 846 O O . ASN A 1 101 ? 12.221 3.742 12.267 1.00 97.31 101 ASN A O 1
ATOM 850 N N . SER A 1 102 ? 12.668 1.997 10.908 1.00 98.06 102 SER A N 1
ATOM 851 C CA . SER A 1 102 ? 11.926 2.478 9.754 1.00 98.06 102 SER A CA 1
ATOM 852 C C . SER A 1 102 ? 10.417 2.489 10.005 1.00 98.06 102 SER A C 1
ATOM 854 O O . SER A 1 102 ? 9.919 1.865 10.942 1.00 98.06 102 SER A O 1
ATOM 856 N N . HIS A 1 103 ? 9.694 3.161 9.106 1.00 98.25 103 HIS A N 1
ATOM 857 C CA . HIS A 1 103 ? 8.226 3.118 9.026 1.00 98.25 103 HIS A CA 1
ATOM 858 C C . HIS A 1 103 ? 7.715 2.507 7.711 1.00 98.25 103 HIS A C 1
ATOM 860 O O . HIS A 1 103 ? 6.507 2.462 7.493 1.00 98.25 103 HIS A O 1
ATOM 866 N N . PHE A 1 104 ? 8.619 2.065 6.833 1.00 98.56 104 PHE A N 1
ATOM 867 C CA . PHE A 1 104 ? 8.331 1.650 5.454 1.00 98.56 104 PHE A CA 1
ATOM 868 C C . PHE A 1 104 ? 7.717 0.257 5.317 1.00 98.56 104 PHE A C 1
ATOM 870 O O . PHE A 1 104 ? 7.101 -0.055 4.299 1.00 98.56 104 PHE A O 1
ATOM 877 N N . GLY A 1 105 ? 7.931 -0.609 6.305 1.00 98.44 105 GLY A N 1
ATOM 878 C CA . GLY A 1 105 ? 7.540 -2.006 6.228 1.00 98.44 105 GLY A CA 1
ATOM 879 C C . GLY A 1 105 ? 6.031 -2.168 6.152 1.00 98.44 105 GLY A C 1
ATOM 880 O O . GLY A 1 105 ? 5.308 -1.556 6.938 1.00 98.44 105 GLY A O 1
ATOM 881 N N . VAL A 1 106 ? 5.552 -3.053 5.275 1.00 98.44 106 VAL A N 1
ATOM 882 C CA . VAL A 1 106 ? 4.162 -3.545 5.341 1.00 98.44 106 VAL A CA 1
ATOM 883 C C . VAL A 1 106 ? 3.935 -4.451 6.557 1.00 98.44 106 VAL A C 1
ATOM 885 O O . VAL A 1 106 ? 2.802 -4.627 6.998 1.00 98.44 106 VAL A O 1
ATOM 888 N N . MET A 1 107 ? 5.010 -4.991 7.132 1.00 98.62 107 MET A N 1
ATOM 889 C CA . MET A 1 107 ? 5.051 -5.603 8.459 1.00 98.62 107 MET A CA 1
ATOM 890 C C . MET A 1 107 ? 6.018 -4.829 9.355 1.00 98.62 107 MET A C 1
ATOM 892 O O . MET A 1 107 ? 7.016 -4.289 8.876 1.00 98.62 107 MET A O 1
ATOM 896 N N . ASP A 1 108 ? 5.742 -4.788 10.656 1.00 98.38 108 ASP A N 1
ATOM 897 C CA . ASP A 1 108 ? 6.676 -4.211 11.624 1.00 98.38 108 ASP A CA 1
ATOM 898 C C . ASP A 1 108 ? 7.915 -5.103 11.850 1.00 98.38 108 ASP A C 1
ATOM 900 O O . ASP A 1 108 ? 8.022 -6.213 11.321 1.00 98.38 108 ASP A O 1
ATOM 904 N N . VAL A 1 109 ? 8.863 -4.631 12.665 1.00 97.81 109 VAL A N 1
ATOM 905 C CA . VAL A 1 109 ? 10.109 -5.361 12.980 1.00 97.81 109 VAL A CA 1
ATOM 906 C C . VAL A 1 109 ? 9.878 -6.711 13.676 1.00 97.81 109 VAL A C 1
ATOM 908 O O . VAL A 1 109 ? 10.782 -7.543 13.715 1.00 97.81 109 VAL A O 1
ATOM 911 N N . CYS A 1 110 ? 8.687 -6.930 14.240 1.00 98.06 110 CYS A N 1
ATOM 912 C CA . CYS A 1 110 ? 8.280 -8.174 14.887 1.00 98.06 110 CYS A CA 1
ATOM 913 C C . CYS A 1 110 ? 7.534 -9.115 13.924 1.00 98.06 110 CYS A C 1
ATOM 915 O O . CYS A 1 110 ? 7.151 -10.213 14.323 1.00 98.06 110 CYS A O 1
ATOM 917 N N . GLY A 1 111 ? 7.321 -8.701 12.672 1.00 98.12 111 GLY A N 1
ATOM 918 C CA . GLY A 1 111 ? 6.571 -9.450 11.668 1.00 98.12 111 GLY A CA 1
ATOM 919 C C . GLY A 1 111 ? 5.059 -9.366 11.814 1.00 98.12 111 GLY A C 1
ATOM 920 O O . GLY A 1 111 ? 4.346 -10.174 11.221 1.00 98.12 111 GLY A O 1
ATOM 921 N N . PHE A 1 112 ? 4.548 -8.400 12.578 1.00 98.62 112 PHE A N 1
ATOM 922 C CA . PHE A 1 112 ? 3.113 -8.167 12.650 1.00 98.62 112 PHE A CA 1
ATOM 923 C C . PHE A 1 112 ? 2.655 -7.310 11.462 1.00 98.62 112 PHE A C 1
ATOM 925 O O . PHE A 1 112 ? 3.266 -6.268 11.193 1.00 98.62 112 PHE A O 1
ATOM 932 N N . PRO A 1 113 ? 1.584 -7.712 10.752 1.00 98.44 113 PRO A N 1
ATOM 933 C CA . PRO A 1 113 ? 1.094 -6.980 9.593 1.00 98.44 113 PRO A CA 1
ATOM 934 C C . PRO A 1 113 ? 0.548 -5.610 9.994 1.00 98.44 113 PRO A C 1
ATOM 936 O O . PRO A 1 113 ? -0.172 -5.470 10.985 1.00 98.44 113 PRO A O 1
ATOM 939 N N . LYS A 1 114 ? 0.893 -4.610 9.187 1.00 98.44 114 LYS A N 1
ATOM 940 C CA . LYS A 1 114 ? 0.239 -3.302 9.146 1.00 98.44 114 LYS A CA 1
ATOM 941 C C . LYS A 1 114 ? -0.943 -3.357 8.185 1.00 98.44 114 LYS A C 1
ATOM 943 O O . LYS A 1 114 ? -1.106 -4.318 7.437 1.00 98.44 114 LYS A O 1
ATOM 948 N N . ASN A 1 115 ? -1.746 -2.311 8.120 1.00 97.50 115 ASN A N 1
ATOM 949 C CA . ASN A 1 115 ? -2.886 -2.263 7.202 1.00 97.50 115 ASN A CA 1
ATOM 950 C C . ASN A 1 115 ? -2.513 -2.445 5.730 1.00 97.50 115 ASN A C 1
ATOM 952 O O . ASN A 1 115 ? -3.230 -3.117 4.987 1.00 97.50 115 ASN A O 1
ATOM 956 N N . ASN A 1 116 ? -1.378 -1.876 5.319 1.00 97.19 116 ASN A N 1
ATOM 957 C CA . ASN A 1 116 ? -0.912 -1.944 3.937 1.00 97.19 116 ASN A CA 1
ATOM 958 C C . ASN A 1 116 ? -0.571 -3.384 3.500 1.00 97.19 116 ASN A C 1
ATOM 960 O O . ASN A 1 116 ? -0.628 -3.710 2.319 1.00 97.19 116 ASN A O 1
ATOM 964 N N . TYR A 1 117 ? -0.286 -4.282 4.453 1.00 98.50 117 TYR A N 1
ATOM 965 C CA . TYR A 1 117 ? -0.158 -5.717 4.183 1.00 98.50 117 TYR A CA 1
ATOM 966 C C . TYR A 1 117 ? -1.431 -6.281 3.544 1.00 98.50 117 TYR A C 1
ATOM 968 O O . TYR A 1 117 ? -1.357 -7.016 2.562 1.00 98.50 117 TYR A O 1
ATOM 976 N N . TYR A 1 118 ? -2.602 -5.919 4.076 1.00 98.44 118 TYR A N 1
ATOM 977 C CA . TYR A 1 118 ? -3.883 -6.436 3.596 1.00 98.44 118 TYR A CA 1
ATOM 978 C C . TYR A 1 118 ? -4.306 -5.817 2.264 1.00 98.44 118 TYR A C 1
ATOM 980 O O . TYR A 1 118 ? -4.989 -6.487 1.490 1.00 98.44 118 TYR A O 1
ATOM 988 N N . TYR A 1 119 ? -3.864 -4.592 1.960 1.00 98.19 119 TYR A N 1
ATOM 989 C CA . TYR A 1 119 ? -3.991 -4.027 0.613 1.00 98.19 119 TYR A CA 1
ATOM 990 C C . TYR A 1 119 ? -3.278 -4.928 -0.406 1.00 98.19 119 TYR A C 1
ATOM 992 O O . TYR A 1 119 ? -3.906 -5.460 -1.321 1.00 98.19 119 TYR A O 1
ATOM 1000 N N . TYR A 1 120 ? -1.989 -5.209 -0.189 1.00 98.38 120 TYR A N 1
ATOM 1001 C CA . TYR A 1 120 ? -1.237 -6.096 -1.077 1.00 98.38 120 TYR A CA 1
ATOM 1002 C C . TYR A 1 120 ? -1.791 -7.523 -1.092 1.00 98.38 120 TYR A C 1
ATOM 1004 O O . TYR A 1 120 ? -1.904 -8.114 -2.160 1.00 98.38 120 TYR A O 1
ATOM 1012 N N . GLN A 1 121 ? -2.193 -8.080 0.054 1.00 98.31 121 GLN A N 1
ATOM 1013 C CA . GLN A 1 121 ? -2.765 -9.428 0.110 1.00 98.31 121 GLN A CA 1
ATOM 1014 C C . GLN A 1 121 ? -4.045 -9.550 -0.729 1.00 98.31 121 GLN A C 1
ATOM 1016 O O . GLN A 1 121 ? -4.220 -10.568 -1.400 1.00 98.31 121 GLN A O 1
ATOM 1021 N N . SER A 1 122 ? -4.894 -8.515 -0.730 1.00 98.19 122 SER A N 1
ATOM 1022 C CA . SER A 1 122 ? -6.128 -8.480 -1.527 1.00 98.19 122 SER A CA 1
ATOM 1023 C C . SER A 1 122 ? -5.828 -8.606 -3.024 1.00 98.19 122 SER A C 1
ATOM 1025 O O . SER A 1 122 ? -6.521 -9.317 -3.748 1.00 98.19 122 SER A O 1
ATOM 1027 N N . TRP A 1 123 ? -4.766 -7.956 -3.502 1.00 97.44 123 TRP A N 1
ATOM 1028 C CA . TRP A 1 123 ? -4.482 -7.868 -4.936 1.00 97.44 123 TRP A CA 1
ATOM 1029 C C . TRP A 1 123 ? -3.431 -8.859 -5.449 1.00 97.44 123 TRP A C 1
ATOM 1031 O O . TRP A 1 123 ? -3.409 -9.144 -6.646 1.00 97.44 123 TRP A O 1
ATOM 1041 N N . TRP A 1 124 ? -2.572 -9.391 -4.577 1.00 97.25 124 TRP A N 1
ATOM 1042 C CA . TRP A 1 124 ? -1.452 -10.274 -4.939 1.00 97.25 124 TRP A CA 1
ATOM 1043 C C . TRP A 1 124 ? -1.669 -11.743 -4.586 1.00 97.25 124 TRP A C 1
ATOM 1045 O O . TRP A 1 124 ? -0.775 -12.561 -4.803 1.00 97.25 124 TRP A O 1
ATOM 1055 N N . THR A 1 125 ? -2.820 -12.093 -4.015 1.00 97.00 125 THR A N 1
ATOM 1056 C CA . THR A 1 125 ? -3.130 -13.477 -3.651 1.00 97.00 125 THR A CA 1
ATOM 1057 C C . THR A 1 125 ? -4.552 -13.848 -4.043 1.00 97.00 125 THR A C 1
ATOM 1059 O O . THR A 1 125 ? -5.420 -12.984 -4.130 1.00 97.00 125 THR A O 1
ATOM 1062 N N . ASP A 1 126 ? -4.794 -15.149 -4.205 1.00 96.44 126 ASP A N 1
ATOM 1063 C CA . ASP A 1 126 ? -6.128 -15.714 -4.446 1.00 96.44 126 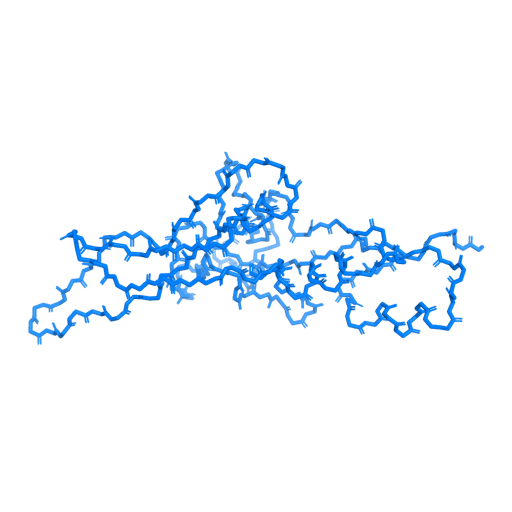ASP A CA 1
ATOM 1064 C C . ASP A 1 126 ? -6.887 -16.021 -3.138 1.00 96.44 126 ASP A C 1
ATOM 1066 O O . ASP A 1 126 ? -7.846 -16.789 -3.133 1.00 96.44 126 ASP A O 1
ATOM 1070 N N . LYS A 1 127 ? -6.427 -15.498 -1.994 1.00 97.75 127 LYS A N 1
ATOM 1071 C CA . LYS A 1 127 ? -7.107 -15.690 -0.706 1.00 97.75 127 LYS A CA 1
ATOM 1072 C C . LYS A 1 127 ? -8.259 -14.708 -0.583 1.00 97.75 127 LYS A C 1
ATOM 1074 O O . LYS A 1 127 ? -8.085 -13.546 -0.926 1.00 97.75 127 LYS A O 1
ATOM 1079 N N . ASP A 1 128 ? -9.365 -15.129 0.017 1.00 98.00 128 ASP A N 1
ATOM 1080 C CA . ASP A 1 128 ? -10.417 -14.195 0.420 1.00 98.00 128 ASP A CA 1
ATOM 1081 C C . ASP A 1 128 ? -9.875 -13.262 1.510 1.00 98.00 128 ASP A C 1
ATOM 1083 O O . ASP A 1 128 ? -9.490 -13.708 2.597 1.00 98.00 128 ASP A O 1
ATOM 1087 N N . VAL A 1 129 ? -9.821 -11.961 1.215 1.00 98.31 129 VAL A N 1
ATOM 1088 C CA . VAL A 1 129 ? -9.353 -10.939 2.157 1.00 98.31 129 VAL A CA 1
ATOM 1089 C C . VAL A 1 129 ? -10.518 -10.050 2.558 1.00 98.31 129 VAL A C 1
ATOM 1091 O O . VAL A 1 129 ? -11.217 -9.493 1.715 1.00 98.31 129 VAL A O 1
ATOM 1094 N N . LEU A 1 130 ? -10.702 -9.883 3.865 1.00 97.88 130 LEU A N 1
ATOM 1095 C CA . LEU A 1 130 ? -11.590 -8.885 4.447 1.00 97.88 130 LEU A CA 1
ATOM 1096 C C . LEU A 1 130 ? -10.933 -8.346 5.717 1.00 97.88 130 LEU A C 1
ATOM 1098 O O . LEU A 1 130 ? -11.054 -8.932 6.792 1.00 97.88 130 LEU A O 1
ATOM 1102 N N . ASN A 1 131 ? -10.210 -7.238 5.584 1.00 97.94 131 ASN A N 1
ATOM 1103 C CA . ASN A 1 131 ? -9.574 -6.558 6.706 1.00 97.94 131 ASN A CA 1
ATOM 1104 C C . ASN A 1 131 ? -10.213 -5.190 6.925 1.00 97.94 131 ASN A C 1
ATOM 1106 O O . ASN A 1 131 ? -10.213 -4.363 6.016 1.00 97.94 131 ASN A O 1
ATOM 1110 N N . ILE A 1 132 ? -10.686 -4.944 8.144 1.00 97.94 132 ILE A N 1
ATOM 1111 C CA . ILE A 1 132 ? -11.277 -3.675 8.566 1.00 97.94 132 ILE A CA 1
ATOM 1112 C C . ILE A 1 132 ? -10.320 -2.922 9.489 1.00 97.94 132 ILE A C 1
ATOM 1114 O O . ILE A 1 132 ? -9.683 -3.506 10.366 1.00 97.94 132 ILE A O 1
ATOM 1118 N N . SER A 1 133 ? -10.260 -1.612 9.314 1.00 97.44 133 SER A N 1
ATOM 1119 C CA . SER A 1 133 ? -9.608 -0.681 10.225 1.00 97.44 133 SER A CA 1
ATOM 1120 C C . SER A 1 133 ? -10.441 0.592 10.338 1.00 97.44 133 SER A C 1
ATOM 1122 O O . SER A 1 133 ? -11.272 0.862 9.471 1.00 97.44 133 SER A O 1
ATOM 1124 N N . PRO A 1 134 ? -10.236 1.416 11.368 1.00 96.75 134 PRO A N 1
ATOM 1125 C CA . PRO A 1 134 ? -9.348 1.229 12.518 1.00 96.75 134 PRO A CA 1
ATOM 1126 C C . PRO A 1 134 ? -9.894 0.254 13.576 1.00 96.75 134 PRO A C 1
ATOM 1128 O O . PRO A 1 134 ? -10.890 -0.435 13.366 1.00 96.75 134 PRO A O 1
ATOM 1131 N N . HIS A 1 135 ? -9.243 0.199 14.745 1.00 95.50 135 HIS A N 1
ATOM 1132 C CA . HIS A 1 135 ? -9.812 -0.450 15.931 1.00 95.50 135 HIS A CA 1
ATOM 1133 C C . HIS A 1 135 ? -11.122 0.231 16.372 1.00 95.50 135 HIS A C 1
ATOM 1135 O O . HIS A 1 135 ? -11.369 1.393 16.052 1.00 95.50 135 HIS A O 1
ATOM 1141 N N . TRP A 1 136 ? -11.926 -0.429 17.210 1.00 95.19 136 TRP A N 1
ATOM 1142 C CA . TRP A 1 136 ? -13.204 0.122 17.695 1.00 95.19 136 TRP A CA 1
ATOM 1143 C C . TRP A 1 136 ? -13.199 0.598 19.161 1.00 95.19 136 TRP A C 1
ATOM 1145 O O . TRP A 1 136 ? -14.243 0.666 19.805 1.00 95.19 136 TRP A O 1
ATOM 1155 N N . ASN A 1 137 ? -12.026 0.950 19.697 1.00 92.69 137 ASN A N 1
ATOM 1156 C CA . ASN A 1 137 ? -11.867 1.497 21.048 1.00 92.69 137 ASN A CA 1
ATOM 1157 C C . ASN A 1 137 ? -11.622 3.012 20.999 1.00 92.69 137 ASN A C 1
ATOM 1159 O O . ASN A 1 137 ? -10.486 3.454 20.848 1.00 92.69 137 ASN A O 1
ATOM 1163 N N . TRP A 1 138 ? -12.683 3.811 21.139 1.00 90.31 138 TRP A N 1
ATOM 1164 C CA . TRP A 1 138 ? -12.614 5.274 21.035 1.00 90.31 138 TRP A CA 1
ATOM 1165 C C . TRP A 1 138 ? -13.017 5.958 22.338 1.00 90.31 138 TRP A C 1
ATO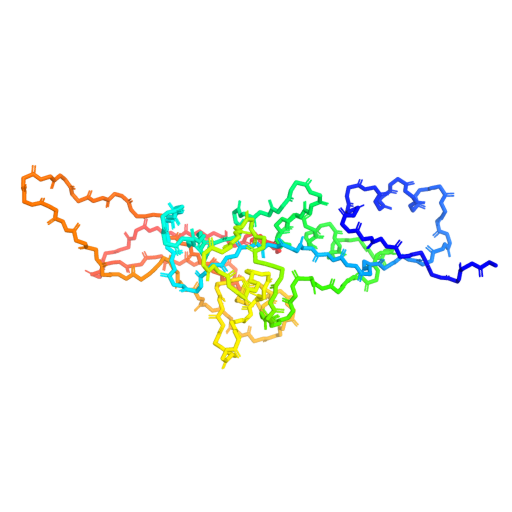M 1167 O O . TRP A 1 138 ? -14.095 5.711 22.878 1.00 90.31 138 TRP A O 1
ATOM 1177 N N . THR A 1 139 ? -12.167 6.862 22.828 1.00 85.75 139 THR A N 1
ATOM 1178 C CA . THR A 1 139 ? -12.471 7.663 24.018 1.00 85.75 139 THR A CA 1
ATOM 1179 C C . THR A 1 139 ? -13.394 8.817 23.650 1.00 85.75 139 THR A C 1
ATOM 1181 O O . THR A 1 139 ? -13.013 9.718 22.904 1.00 85.75 139 THR A O 1
ATOM 1184 N N . ILE A 1 140 ? -14.590 8.829 24.233 1.00 84.44 140 ILE A N 1
ATOM 1185 C CA . ILE A 1 140 ? -15.525 9.951 24.129 1.00 84.44 140 ILE A CA 1
ATOM 1186 C C . ILE A 1 140 ? -15.311 10.845 25.350 1.00 84.44 140 ILE A C 1
ATOM 1188 O O . ILE A 1 140 ? -15.462 10.403 26.490 1.00 84.44 140 ILE A O 1
ATOM 1192 N N . LYS A 1 141 ? -14.941 12.109 25.130 1.00 82.00 141 LYS A N 1
ATOM 1193 C CA . LYS A 1 141 ? -14.890 13.089 26.222 1.00 82.00 141 LYS A CA 1
ATOM 1194 C C . LYS A 1 141 ? -16.316 13.427 26.651 1.00 82.00 141 LYS A C 1
ATOM 1196 O O . LYS A 1 141 ? -17.177 13.661 25.806 1.00 82.00 141 LYS A O 1
ATOM 1201 N N . TRP A 1 142 ? -16.561 13.474 27.958 1.00 83.81 142 TRP A N 1
ATOM 1202 C CA . TRP A 1 142 ? -17.879 13.827 28.484 1.00 83.81 142 TRP A CA 1
ATOM 1203 C C . TRP A 1 142 ? -18.325 15.202 27.963 1.00 83.81 142 TRP A C 1
ATOM 1205 O O . TRP A 1 142 ? -17.540 16.150 27.949 1.00 83.81 142 TRP A O 1
ATOM 1215 N N . GLY A 1 143 ? -19.573 15.289 27.497 1.00 86.94 143 GLY A N 1
ATOM 1216 C CA . GLY A 1 143 ? -20.140 16.505 26.907 1.00 86.94 143 GLY A CA 1
ATOM 1217 C C . GLY A 1 143 ? -19.695 16.815 25.470 1.00 86.94 143 GLY A C 1
ATOM 1218 O O . GLY A 1 143 ? -20.102 17.842 24.937 1.00 86.94 143 GLY A O 1
ATOM 1219 N N . GLN A 1 144 ? -18.887 15.961 24.832 1.00 85.06 144 GLN A N 1
ATOM 1220 C CA . GLN A 1 144 ? -18.512 16.096 23.421 1.00 85.06 144 GLN A CA 1
ATOM 1221 C C . GLN A 1 144 ? -19.278 15.087 22.556 1.00 85.06 144 GLN A C 1
ATOM 1223 O O . GLN A 1 144 ? -19.558 13.976 23.020 1.00 85.06 144 GLN A O 1
ATOM 1228 N N . PRO A 1 145 ? -19.613 15.437 21.300 1.00 84.88 145 PRO A N 1
ATOM 1229 C CA . PRO A 1 145 ? -20.157 14.465 20.364 1.00 84.88 145 PRO A CA 1
ATOM 1230 C C . PRO A 1 145 ? -19.149 13.334 20.127 1.00 84.88 145 PRO A C 1
ATOM 1232 O O . PRO A 1 145 ? -17.933 13.536 20.190 1.00 84.88 145 PRO A O 1
ATOM 1235 N N . ALA A 1 146 ? -19.665 12.136 19.845 1.00 84.75 146 ALA A N 1
ATOM 1236 C CA . ALA A 1 146 ? -18.820 11.026 19.425 1.00 84.75 146 ALA A CA 1
ATOM 1237 C C . ALA A 1 146 ? -18.063 11.411 18.137 1.00 84.75 146 ALA A C 1
ATOM 1239 O O . ALA A 1 146 ? -18.659 12.034 17.252 1.00 84.75 146 ALA A O 1
ATOM 1240 N N . PRO A 1 147 ? -16.769 11.065 18.019 1.00 86.81 147 PRO A N 1
ATOM 1241 C CA . PRO A 1 147 ? -16.014 11.346 16.809 1.00 86.81 147 PRO A CA 1
ATOM 1242 C C . PRO A 1 147 ? -16.586 10.564 15.622 1.00 86.81 147 PRO A C 1
ATOM 1244 O O . PRO A 1 147 ? -17.023 9.420 15.765 1.00 86.81 147 PRO A O 1
ATOM 1247 N N . VAL A 1 148 ? -16.550 11.180 14.441 1.00 90.25 148 VAL A N 1
ATOM 1248 C CA . VAL A 1 148 ? -16.739 10.458 13.180 1.00 90.25 148 VAL A CA 1
ATOM 1249 C C . VAL A 1 148 ? -15.460 9.673 12.911 1.00 90.25 148 VAL A C 1
ATOM 1251 O O . VAL A 1 148 ? -14.371 10.241 12.971 1.00 90.25 148 VAL A O 1
ATOM 1254 N N . ILE A 1 149 ? -15.597 8.372 12.660 1.00 93.06 149 ILE A N 1
ATOM 1255 C CA . ILE A 1 149 ? -14.473 7.464 12.425 1.00 93.06 149 ILE A CA 1
ATOM 1256 C C . ILE A 1 149 ? -14.491 7.026 10.965 1.00 93.06 149 ILE A C 1
ATOM 1258 O O . ILE A 1 149 ? -15.468 6.426 10.511 1.00 93.06 149 ILE A O 1
ATOM 1262 N N . ASP A 1 150 ? -13.398 7.290 10.254 1.00 93.94 150 ASP A N 1
ATOM 1263 C CA . ASP A 1 150 ? -13.199 6.793 8.896 1.00 93.94 150 ASP A CA 1
ATOM 1264 C C . ASP A 1 150 ? -12.828 5.311 8.938 1.00 93.94 150 ASP A C 1
ATOM 1266 O O . ASP A 1 150 ? -11.717 4.939 9.315 1.00 93.94 150 ASP A O 1
ATOM 1270 N N . VAL A 1 151 ? -13.776 4.462 8.544 1.00 96.50 151 VAL A N 1
ATOM 1271 C CA . VAL A 1 151 ? -13.587 3.011 8.454 1.00 96.50 151 VAL A CA 1
ATOM 1272 C C . VAL A 1 151 ? -13.105 2.645 7.056 1.00 96.50 151 VAL A C 1
ATOM 1274 O O . VAL A 1 151 ? -13.769 2.944 6.062 1.00 96.50 151 VAL A O 1
ATOM 1277 N N . TRP A 1 152 ? -11.954 1.986 6.993 1.00 96.88 152 TRP A N 1
ATOM 1278 C CA . TRP A 1 152 ? -11.332 1.489 5.774 1.00 96.88 152 TRP A CA 1
ATOM 1279 C C . TRP A 1 152 ? -11.449 -0.030 5.722 1.00 96.88 152 TRP A C 1
ATOM 1281 O O . TRP A 1 152 ? -11.401 -0.713 6.749 1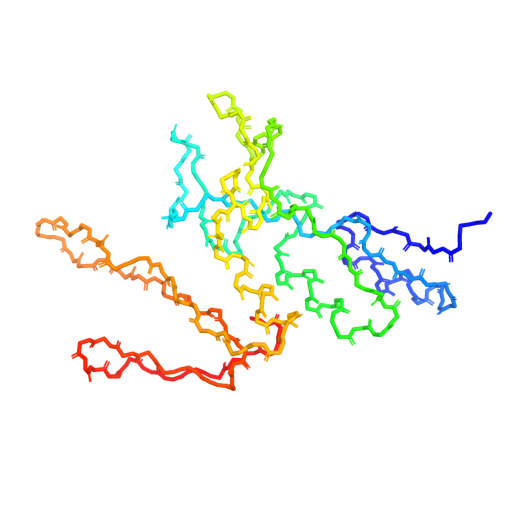.00 96.88 152 TRP A O 1
ATOM 1291 N N . VAL A 1 153 ? -11.612 -0.557 4.512 1.00 97.69 153 VAL A N 1
ATOM 1292 C CA . VAL A 1 153 ? -11.684 -1.996 4.272 1.00 97.69 153 VAL A CA 1
ATOM 1293 C C . VAL A 1 153 ? -10.762 -2.347 3.116 1.00 97.69 153 VAL A C 1
ATOM 1295 O O . VAL A 1 153 ? -10.946 -1.844 2.015 1.00 97.69 153 VAL A O 1
ATOM 1298 N N . ASN A 1 154 ? -9.806 -3.238 3.370 1.00 97.88 154 ASN A N 1
ATOM 1299 C CA . ASN A 1 154 ? -9.026 -3.892 2.325 1.00 97.88 154 ASN A CA 1
ATOM 1300 C C . ASN A 1 154 ? -9.696 -5.232 2.014 1.00 97.88 154 ASN A C 1
ATOM 1302 O O . ASN A 1 154 ? -9.853 -6.065 2.915 1.00 97.88 154 ASN A O 1
ATOM 1306 N N . SER A 1 155 ? -10.130 -5.419 0.771 1.00 98.19 155 SER A N 1
ATOM 1307 C CA . SER A 1 155 ? -10.790 -6.645 0.334 1.00 98.19 155 SER A CA 1
ATOM 1308 C C . SER A 1 155 ? -10.680 -6.838 -1.173 1.00 98.19 155 SER A C 1
ATOM 1310 O O . SER A 1 155 ? -10.617 -5.872 -1.929 1.00 98.19 155 SER A O 1
ATOM 1312 N N . ASN A 1 156 ? -10.703 -8.097 -1.602 1.00 97.81 156 ASN A N 1
ATOM 1313 C CA . ASN A 1 156 ? -10.830 -8.497 -3.001 1.00 97.81 156 ASN A CA 1
ATOM 1314 C C . ASN A 1 156 ? -12.220 -9.041 -3.365 1.00 97.81 156 ASN A C 1
ATOM 1316 O O . ASN A 1 156 ? -12.402 -9.523 -4.481 1.00 97.81 156 ASN A O 1
ATOM 1320 N N . ALA A 1 157 ? -13.193 -8.948 -2.454 1.00 97.75 157 ALA A N 1
ATOM 1321 C CA . ALA A 1 157 ? -14.592 -9.227 -2.755 1.00 97.75 157 ALA A CA 1
ATOM 1322 C C . ALA A 1 157 ? -15.175 -8.180 -3.720 1.00 97.75 157 ALA A C 1
ATOM 1324 O O . ALA A 1 157 ? -14.712 -7.044 -3.761 1.00 97.75 157 ALA A O 1
ATOM 1325 N N . ASP A 1 158 ? -16.253 -8.519 -4.432 1.00 97.56 158 ASP A N 1
ATOM 1326 C CA . ASP A 1 158 ? -16.931 -7.574 -5.334 1.00 97.56 158 ASP A CA 1
ATOM 1327 C C . ASP A 1 158 ? -17.533 -6.374 -4.583 1.00 97.56 158 ASP A C 1
ATOM 1329 O O . ASP A 1 158 ? -17.598 -5.253 -5.095 1.00 97.56 158 ASP A O 1
ATOM 1333 N N . SER A 1 159 ? -18.005 -6.598 -3.354 1.00 97.75 159 SER A N 1
ATOM 1334 C CA . SER A 1 159 ? -18.586 -5.560 -2.503 1.00 97.75 159 SER A CA 1
ATOM 1335 C C . SER A 1 159 ? -18.506 -5.916 -1.021 1.00 97.75 159 SER A C 1
ATOM 1337 O O . SER A 1 159 ? -18.383 -7.083 -0.651 1.00 97.75 159 SER A O 1
ATOM 1339 N N . VAL A 1 160 ? -18.604 -4.893 -0.172 1.00 98.12 160 VAL A N 1
ATOM 1340 C CA . VAL A 1 160 ? -18.564 -5.004 1.290 1.00 98.12 160 VAL A CA 1
ATOM 1341 C C . VAL A 1 160 ? -19.739 -4.227 1.886 1.00 98.12 160 VAL A C 1
ATOM 1343 O O . VAL A 1 160 ? -19.940 -3.058 1.552 1.00 98.12 160 VAL A O 1
ATOM 1346 N N . GLU A 1 161 ? -20.500 -4.852 2.789 1.00 98.25 161 GLU A N 1
ATOM 1347 C CA . GLU A 1 161 ? -21.537 -4.198 3.602 1.00 98.25 161 GLU A CA 1
ATOM 1348 C C . GLU A 1 161 ? -21.039 -3.996 5.038 1.00 98.25 161 GLU A C 1
ATOM 1350 O O . GLU A 1 161 ? -20.642 -4.948 5.710 1.00 98.25 161 GLU A O 1
ATOM 1355 N N . LEU A 1 162 ? -21.077 -2.755 5.528 1.00 98.00 162 LEU A N 1
ATOM 1356 C CA . LEU A 1 162 ? -20.700 -2.433 6.902 1.00 98.00 162 LEU A CA 1
ATOM 1357 C C . LEU A 1 162 ? -21.924 -2.517 7.820 1.00 98.00 162 LEU A C 1
ATOM 1359 O O . LEU A 1 162 ? -22.957 -1.895 7.557 1.00 98.00 162 LEU A O 1
ATOM 1363 N N . VAL A 1 163 ? -21.791 -3.238 8.932 1.00 97.94 163 VAL A N 1
ATOM 1364 C CA . VAL A 1 163 ? -22.839 -3.390 9.949 1.00 97.94 163 VAL A CA 1
ATOM 1365 C C . VAL A 1 163 ? -22.284 -2.997 11.315 1.00 97.94 163 VAL A C 1
ATOM 1367 O O . VAL A 1 163 ? -21.252 -3.507 11.738 1.00 97.94 163 VAL A O 1
ATOM 1370 N N . LEU A 1 164 ? -22.989 -2.117 12.028 1.00 96.75 164 LEU A N 1
ATOM 1371 C CA . LEU A 1 164 ? -22.648 -1.694 13.387 1.00 96.75 164 LEU A CA 1
ATOM 1372 C C . LEU A 1 164 ? -23.818 -1.989 14.323 1.00 96.75 164 LEU A C 1
ATOM 1374 O O . LEU A 1 164 ? -24.910 -1.454 14.137 1.00 96.75 164 LEU A O 1
ATOM 1378 N N . ASN A 1 165 ? -23.594 -2.834 15.334 1.00 96.69 165 ASN A N 1
ATOM 1379 C CA . ASN A 1 165 ? -24.613 -3.239 16.314 1.00 96.69 165 ASN A CA 1
ATOM 1380 C C . ASN A 1 165 ? -25.921 -3.723 15.654 1.00 96.69 165 ASN A C 1
ATOM 1382 O O . ASN A 1 165 ? -27.017 -3.325 16.041 1.00 96.69 165 ASN A O 1
ATOM 1386 N N . GLY A 1 166 ? -25.799 -4.536 14.599 1.00 97.19 166 GLY A N 1
ATOM 1387 C CA . GLY A 1 166 ? -26.930 -5.071 13.832 1.00 97.19 166 GLY A CA 1
ATOM 1388 C C . GLY A 1 166 ? -27.558 -4.101 12.821 1.00 97.19 166 GLY A C 1
ATOM 1389 O O . GLY A 1 166 ? -28.385 -4.520 12.015 1.00 97.19 166 GLY A O 1
ATOM 1390 N N . LYS A 1 167 ? -27.158 -2.823 12.802 1.00 98.00 167 LYS A N 1
ATOM 1391 C CA . LYS A 1 167 ? -27.635 -1.836 11.827 1.00 98.00 167 LYS A CA 1
ATOM 1392 C C . LYS A 1 167 ? -26.702 -1.764 10.619 1.00 98.00 167 LYS A C 1
ATOM 1394 O O . LYS A 1 167 ? -25.514 -1.487 10.767 1.00 98.00 167 LYS A O 1
ATOM 1399 N N . LYS A 1 168 ? -27.258 -1.940 9.420 1.00 98.00 168 LYS A N 1
ATOM 1400 C CA . LYS A 1 168 ? -26.555 -1.724 8.146 1.00 98.00 168 LYS A CA 1
ATOM 1401 C C . LYS A 1 168 ? -26.218 -0.240 7.980 1.00 98.00 168 LYS A C 1
ATOM 1403 O O . LYS A 1 168 ? -27.103 0.611 8.081 1.00 98.00 168 LYS A O 1
ATOM 1408 N N . LEU A 1 169 ? -24.944 0.061 7.747 1.00 97.12 169 LEU A N 1
ATOM 1409 C CA . LEU A 1 169 ? -24.428 1.410 7.491 1.00 97.12 169 LEU A CA 1
ATOM 1410 C C . LEU A 1 169 ? -24.226 1.690 5.997 1.00 97.12 169 LEU A C 1
ATOM 1412 O O . LEU A 1 169 ? -24.038 2.841 5.614 1.00 97.12 169 LEU A O 1
ATOM 1416 N N . GLY A 1 170 ? -24.305 0.655 5.159 1.00 97.19 170 GLY A N 1
ATOM 1417 C CA . GLY A 1 170 ? -24.241 0.761 3.707 1.00 97.19 170 GLY A CA 1
ATOM 1418 C C . GLY A 1 170 ? -23.346 -0.305 3.089 1.00 97.19 170 GLY A C 1
ATOM 1419 O O . GLY A 1 170 ? -22.532 -0.925 3.773 1.00 97.19 170 GLY A O 1
ATOM 1420 N N . MET A 1 171 ? -23.509 -0.490 1.782 1.00 97.88 171 MET A N 1
ATOM 1421 C CA . MET A 1 171 ? -22.703 -1.386 0.959 1.00 97.88 171 MET A CA 1
ATOM 1422 C C . MET A 1 171 ? -21.906 -0.569 -0.057 1.00 97.88 171 MET A C 1
ATOM 1424 O O . MET A 1 171 ? -22.424 0.404 -0.610 1.00 97.88 171 MET A O 1
ATOM 1428 N N . LYS A 1 172 ? -20.656 -0.960 -0.306 1.00 97.69 172 LYS A N 1
ATOM 1429 C CA . LYS A 1 172 ? -19.792 -0.367 -1.331 1.00 97.69 172 LYS A CA 1
ATOM 1430 C C . LYS A 1 172 ? -19.221 -1.455 -2.234 1.00 97.69 172 LYS A C 1
ATOM 1432 O O . LYS A 1 172 ? -18.781 -2.488 -1.739 1.00 97.69 172 LYS A O 1
ATOM 1437 N N . THR A 1 173 ? -19.222 -1.212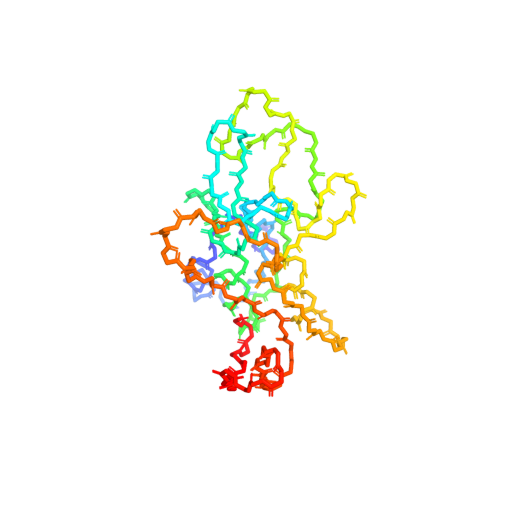 -3.542 1.00 97.94 173 THR A N 1
ATOM 1438 C CA . THR A 1 173 ? -18.477 -2.022 -4.520 1.00 97.94 173 THR A CA 1
ATOM 1439 C C . THR A 1 173 ? -16.986 -1.746 -4.367 1.00 97.94 173 THR A C 1
ATOM 1441 O O . THR A 1 173 ? -16.599 -0.582 -4.242 1.00 97.94 173 THR A O 1
ATOM 1444 N N . MET A 1 174 ? -16.160 -2.792 -4.387 1.00 96.38 174 MET A N 1
ATOM 1445 C CA . MET A 1 174 ? -14.711 -2.636 -4.303 1.00 96.38 174 MET A CA 1
ATOM 1446 C C . MET A 1 174 ? -14.140 -2.251 -5.673 1.00 96.38 174 MET A C 1
ATOM 1448 O O . MET A 1 174 ? -14.359 -2.966 -6.656 1.00 96.38 174 MET A O 1
ATOM 1452 N N . PRO A 1 175 ? -13.403 -1.135 -5.782 1.00 94.50 175 PRO A N 1
ATOM 1453 C CA . PRO A 1 175 ? -12.641 -0.848 -6.986 1.00 94.50 175 PRO A CA 1
ATOM 1454 C C . PRO A 1 175 ? -11.492 -1.857 -7.115 1.00 94.50 175 PRO A C 1
ATOM 1456 O O . PRO A 1 175 ? -10.747 -2.098 -6.169 1.00 94.50 175 PRO A O 1
ATOM 1459 N N . ARG A 1 176 ? -11.314 -2.449 -8.301 1.00 94.25 176 ARG A N 1
ATOM 1460 C CA . ARG A 1 176 ? -10.171 -3.334 -8.567 1.00 94.25 176 ARG A CA 1
ATOM 1461 C C . ARG A 1 176 ? -8.862 -2.553 -8.380 1.00 94.25 176 ARG A C 1
ATOM 1463 O O . ARG A 1 176 ? -8.695 -1.504 -8.997 1.00 94.25 176 ARG A O 1
ATOM 1470 N N . ASN A 1 177 ? -7.936 -3.094 -7.585 1.00 94.44 177 ASN A N 1
ATOM 1471 C CA . ASN A 1 177 ? -6.668 -2.452 -7.205 1.00 94.44 177 ASN A CA 1
ATOM 1472 C C . ASN A 1 177 ? -6.811 -1.125 -6.429 1.00 94.44 177 ASN A C 1
ATOM 1474 O O . ASN A 1 177 ? -5.839 -0.370 -6.387 1.00 94.44 177 ASN A O 1
ATOM 1478 N N . GLY A 1 178 ? -7.980 -0.824 -5.852 1.00 84.62 178 GLY A N 1
ATOM 1479 C CA . GLY A 1 178 ? -8.194 0.358 -5.004 1.00 84.62 178 GLY A CA 1
ATOM 1480 C C . GLY A 1 178 ? -8.566 0.008 -3.574 1.00 84.62 178 GLY A C 1
ATOM 1481 O O . GLY A 1 178 ? -8.099 -1.052 -3.094 1.00 84.62 178 GLY A O 1
#

pLDDT: mean 96.13, std 3.71, range [72.81, 98.69]

Sequence (178 aa):
MIPIRGFNYRHLFVADYHRDHPTQPIIGTEMGSTVSTRGEYAKDTIRNYLHDHDLNAPWWASTAEAWWKPAAENKYWLGGFIWTGFDYRGEPTPFRWPNINSHFGVMDVCGFPKNNYYYYQSWWTDKDVLNISPHWNWTIKWGQPAPVIDVWVNSNADSVELVLNGKKLGMKTMPRNG

Secondary structure (DSSP, 8-state):
--SSEEEES-GGGHHHHHHHSTTS-EEEEEEE-----TT--S-BTTTTB--SSTT---TTS--HHHHHHHHHH-TTEEEEEEE-SB--BS--TT--TT--B-S--SB-TTSPBPHHHHHHHHHHSSS--EEEES-S--PPPTTSPPPP---EEEE-SSEEEEEETTEEEEEEEPPTT-